Protein AF-A0A812LIB3-F1 (afdb_monomer_lite)

Foldseek 3Di:
DQVVVVHDDDDFDDDVCTPVHQVLQQVLQVLVVVVLVPDDQCRQFVVCVVVPDPTGSVLVQLVVWLVVVVVVVVVVPDDDPVVCSRNHPCVVSVVCVVVVQTHPVAADPVVVVVCVPPVPPDPSRGRGDPCPDDPPD

Secondary structure (DSSP, 8-state):
-GGGGT---------TTTTHHHHHHHHHHHHHHHHHTT--HHHHHHHHHHHT-SS-HHHHHHHH-HHHHHHHHHHH-S--HHHHHHT---HHHHHHHHTT--BTTB--HHHHHHHHHS-----SS-SS---------

Structure (mmCIF, N/CA/C/O backbone):
data_AF-A0A812LIB3-F1
#
_entry.id   AF-A0A812LIB3-F1
#
loop_
_atom_site.group_PDB
_atom_site.id
_atom_site.type_symbol
_atom_site.label_atom_id
_atom_site.label_alt_id
_atom_site.label_comp_id
_atom_site.label_asym_id
_atom_site.label_entity_id
_atom_site.label_seq_id
_atom_site.pdbx_PDB_ins_code
_atom_site.Cartn_x
_atom_site.Cartn_y
_atom_site.Cartn_z
_atom_site.occupancy
_atom_site.B_iso_or_equiv
_atom_site.auth_seq_id
_atom_site.auth_comp_id
_atom_site.auth_asym_id
_atom_site.auth_atom_id
_atom_site.pdbx_PDB_model_num
ATOM 1 N N . MET A 1 1 ? 15.287 -0.131 25.235 1.00 79.25 1 MET A N 1
ATOM 2 C CA . MET A 1 1 ? 15.013 1.088 24.440 1.00 79.25 1 MET A CA 1
ATOM 3 C C . MET A 1 1 ? 13.558 1.223 23.996 1.00 79.25 1 MET A C 1
ATOM 5 O O . MET A 1 1 ? 12.914 2.126 24.495 1.00 79.25 1 MET A O 1
ATOM 9 N N . GLY A 1 2 ? 12.984 0.345 23.157 1.00 86.50 2 GLY A N 1
ATOM 10 C CA . GLY A 1 2 ? 11.602 0.531 22.653 1.00 86.50 2 GLY A CA 1
ATOM 11 C C . GLY A 1 2 ? 10.520 0.740 23.730 1.00 86.50 2 GLY A C 1
ATOM 12 O O . GLY A 1 2 ? 9.717 1.662 23.622 1.00 86.50 2 GLY A O 1
ATOM 13 N N . LYS A 1 3 ? 10.570 -0.032 24.826 1.00 89.62 3 LYS A N 1
ATOM 14 C CA . LYS A 1 3 ? 9.666 0.144 25.980 1.00 89.62 3 LYS A CA 1
ATOM 15 C C . LYS A 1 3 ? 9.811 1.510 26.670 1.00 89.62 3 LYS A C 1
ATOM 17 O O . LYS A 1 3 ? 8.822 2.027 27.162 1.00 89.62 3 LYS A O 1
ATOM 22 N N . LEU A 1 4 ? 11.011 2.101 26.671 1.00 95.31 4 LEU A N 1
ATOM 23 C CA . LEU A 1 4 ? 11.281 3.399 27.311 1.00 95.31 4 LEU A CA 1
ATOM 24 C C . LEU A 1 4 ? 10.653 4.567 26.540 1.00 95.31 4 LEU A C 1
ATOM 26 O O . LEU A 1 4 ? 10.317 5.580 27.135 1.00 95.31 4 LEU A O 1
ATOM 30 N N . ILE A 1 5 ? 10.468 4.414 25.225 1.00 95.88 5 ILE A N 1
ATOM 31 C CA . ILE A 1 5 ? 9.816 5.407 24.357 1.00 95.88 5 ILE A CA 1
ATOM 32 C C . ILE A 1 5 ? 8.349 5.053 24.058 1.00 95.88 5 ILE A C 1
ATOM 34 O O . ILE A 1 5 ? 7.791 5.511 23.061 1.00 95.88 5 ILE A O 1
ATOM 38 N N . ASN A 1 6 ? 7.726 4.195 24.876 1.00 94.81 6 ASN A N 1
ATOM 39 C CA . ASN A 1 6 ? 6.341 3.738 24.707 1.00 94.81 6 ASN A CA 1
ATOM 40 C C . ASN A 1 6 ? 6.042 3.118 23.325 1.00 94.81 6 ASN A C 1
ATOM 42 O O . ASN A 1 6 ? 4.956 3.284 22.766 1.00 94.81 6 ASN A O 1
ATOM 46 N N . LYS A 1 7 ? 6.998 2.368 22.757 1.00 95.19 7 LYS A N 1
ATOM 47 C CA . LYS A 1 7 ? 6.809 1.580 21.529 1.00 95.19 7 LYS A CA 1
ATOM 48 C C . LYS A 1 7 ? 6.860 0.081 21.831 1.00 95.19 7 LYS A C 1
ATOM 50 O O . LYS A 1 7 ? 7.719 -0.398 22.573 1.00 95.19 7 LYS A O 1
ATOM 55 N N . LYS A 1 8 ? 5.966 -0.686 21.201 1.00 93.19 8 LYS A N 1
ATOM 56 C CA . LYS A 1 8 ? 6.028 -2.155 21.201 1.00 93.19 8 LYS A CA 1
ATOM 57 C C . LYS A 1 8 ? 7.144 -2.598 20.249 1.00 93.19 8 LYS A C 1
ATOM 59 O O . LYS A 1 8 ? 6.971 -2.554 19.038 1.00 93.19 8 LYS A O 1
ATOM 64 N N . ALA A 1 9 ? 8.299 -2.969 20.798 1.00 93.06 9 ALA A N 1
ATOM 65 C CA . ALA A 1 9 ? 9.419 -3.485 20.014 1.00 93.06 9 ALA A CA 1
ATOM 66 C C . ALA A 1 9 ? 9.238 -4.984 19.739 1.00 93.06 9 ALA A C 1
ATOM 68 O O . ALA A 1 9 ? 8.977 -5.746 20.669 1.00 93.06 9 ALA A O 1
ATOM 69 N N . ILE A 1 10 ? 9.402 -5.391 18.480 1.00 92.69 10 ILE A N 1
ATOM 70 C CA . ILE A 1 10 ? 9.306 -6.783 18.027 1.00 92.69 10 ILE A CA 1
ATOM 71 C C . ILE A 1 10 ? 10.658 -7.168 17.424 1.00 92.69 10 ILE A C 1
ATOM 73 O O . ILE A 1 10 ? 11.185 -6.436 16.587 1.00 92.69 10 ILE A O 1
ATOM 77 N N . MET A 1 11 ? 11.229 -8.291 17.863 1.00 93.75 11 MET A N 1
ATOM 78 C CA . MET A 1 11 ? 12.444 -8.835 17.256 1.00 93.75 11 MET A CA 1
ATOM 79 C C . MET A 1 11 ? 12.109 -9.488 15.918 1.00 93.75 11 MET A C 1
ATOM 81 O O . MET A 1 11 ? 11.197 -10.307 15.837 1.00 93.75 11 MET A O 1
ATOM 85 N N . VAL A 1 12 ? 12.860 -9.132 14.881 1.00 95.00 12 VAL A N 1
ATOM 86 C CA . VAL A 1 12 ? 12.669 -9.633 13.518 1.00 95.00 12 VAL A CA 1
ATOM 87 C C . VAL A 1 12 ? 14.008 -10.062 12.931 1.00 95.00 12 VAL A C 1
ATOM 89 O O . VAL A 1 12 ? 15.047 -9.494 13.266 1.00 95.00 12 VAL A O 1
ATOM 92 N N . GLY A 1 13 ? 13.984 -11.073 12.063 1.00 93.75 13 GLY A N 1
ATOM 93 C CA . GLY A 1 13 ? 15.165 -11.480 11.305 1.00 93.75 13 GLY A CA 1
ATOM 94 C C . GLY A 1 13 ? 15.585 -10.412 10.291 1.00 93.75 13 GLY A C 1
ATOM 95 O O . GLY A 1 13 ? 14.758 -9.631 9.814 1.00 93.75 13 GLY A O 1
ATOM 96 N N . ASN A 1 14 ? 16.871 -10.394 9.944 1.00 94.31 14 ASN A N 1
ATOM 97 C CA . ASN A 1 14 ? 17.389 -9.488 8.925 1.00 94.31 14 ASN A CA 1
ATOM 98 C C . ASN A 1 14 ? 17.032 -10.003 7.525 1.00 94.31 14 ASN A C 1
ATOM 100 O O . ASN A 1 14 ? 17.515 -11.053 7.102 1.00 94.31 14 ASN A O 1
ATOM 104 N N . CYS A 1 15 ? 16.177 -9.276 6.815 1.00 88.88 15 CYS A N 1
ATOM 105 C CA . CYS A 1 15 ? 15.819 -9.558 5.431 1.00 88.88 15 CYS A CA 1
ATOM 106 C C . CYS A 1 15 ? 15.313 -8.286 4.744 1.00 88.88 15 CYS A C 1
ATOM 108 O O . CYS A 1 15 ? 14.966 -7.311 5.416 1.00 88.88 15 CYS A O 1
ATOM 110 N N . ASP A 1 16 ? 15.255 -8.305 3.412 1.00 83.06 16 ASP A N 1
ATOM 111 C CA . ASP A 1 16 ? 14.737 -7.171 2.649 1.00 83.06 16 ASP A CA 1
ATOM 112 C C . ASP A 1 16 ? 13.283 -6.857 3.039 1.00 83.06 16 ASP A C 1
ATOM 114 O O . ASP A 1 16 ? 12.421 -7.740 3.082 1.00 83.06 16 ASP A O 1
ATOM 118 N N . GLY A 1 17 ? 13.037 -5.595 3.392 1.00 83.50 17 GLY A N 1
ATOM 119 C CA . GLY A 1 17 ? 11.748 -5.117 3.892 1.00 83.50 17 GLY A CA 1
ATOM 120 C C . GLY A 1 17 ? 11.352 -5.578 5.306 1.00 83.50 17 GLY A C 1
ATOM 121 O O . GLY A 1 17 ? 10.227 -5.292 5.729 1.00 83.50 17 GLY A O 1
ATOM 122 N N . PHE A 1 18 ? 12.235 -6.257 6.050 1.00 93.00 18 PHE A N 1
ATOM 123 C CA . PHE A 1 18 ? 11.940 -6.847 7.363 1.00 93.00 18 PHE A CA 1
ATOM 124 C C . PHE A 1 18 ? 10.608 -7.627 7.349 1.00 93.00 18 PHE A C 1
ATOM 126 O O . PHE A 1 18 ? 10.401 -8.491 6.503 1.00 93.00 18 PHE A O 1
ATOM 133 N N . VAL A 1 19 ? 9.689 -7.334 8.276 1.00 91.50 19 VAL A N 1
ATOM 134 C CA . VAL A 1 19 ? 8.359 -7.966 8.320 1.00 91.50 19 VAL A CA 1
ATOM 135 C C . VAL A 1 19 ? 7.308 -7.082 7.648 1.00 91.50 19 VAL A C 1
ATOM 137 O O . VAL A 1 19 ? 6.658 -7.517 6.706 1.00 91.50 19 VAL A O 1
ATOM 140 N N . GLY A 1 20 ? 7.156 -5.827 8.084 1.00 90.12 20 GLY A N 1
ATOM 141 C CA . GLY A 1 20 ? 6.062 -4.958 7.630 1.00 90.12 20 GLY A CA 1
ATOM 142 C C . GLY A 1 20 ? 6.121 -4.611 6.140 1.00 90.12 20 GLY A C 1
ATOM 143 O O . GLY A 1 20 ? 5.175 -4.890 5.407 1.00 90.12 20 GLY A O 1
ATOM 144 N N . ASN A 1 21 ? 7.242 -4.057 5.668 1.00 89.12 21 ASN A N 1
ATOM 145 C CA . ASN A 1 21 ? 7.368 -3.661 4.259 1.00 89.12 21 ASN A CA 1
ATOM 146 C C . ASN A 1 21 ? 7.357 -4.886 3.342 1.00 89.12 21 ASN A C 1
ATOM 148 O O . ASN A 1 21 ? 6.785 -4.840 2.253 1.00 89.12 21 ASN A O 1
ATOM 152 N N . ARG A 1 22 ? 7.925 -6.000 3.817 1.00 88.00 22 ARG A N 1
ATOM 153 C CA . ARG A 1 22 ? 7.854 -7.282 3.124 1.00 88.00 22 ARG A CA 1
ATOM 154 C C . ARG A 1 22 ? 6.409 -7.744 2.946 1.00 88.00 22 ARG A C 1
ATOM 156 O O . ARG A 1 22 ? 6.062 -8.133 1.841 1.00 88.00 22 ARG A O 1
ATOM 163 N N . MET A 1 23 ? 5.563 -7.664 3.974 1.00 89.12 23 MET A N 1
ATOM 164 C CA . MET A 1 23 ? 4.146 -8.053 3.889 1.00 89.12 23 MET A CA 1
ATOM 165 C C . MET A 1 23 ? 3.293 -7.096 3.043 1.00 89.12 23 MET A C 1
ATOM 167 O O . MET A 1 23 ? 2.346 -7.535 2.397 1.00 89.12 23 MET A O 1
ATOM 171 N N . ILE A 1 24 ? 3.618 -5.800 3.026 1.00 89.00 24 ILE A N 1
ATOM 172 C CA . ILE A 1 24 ? 2.863 -4.795 2.258 1.00 89.00 24 ILE A CA 1
ATOM 173 C C . ILE A 1 24 ? 3.082 -4.941 0.748 1.00 89.00 24 ILE A C 1
ATOM 175 O O . ILE A 1 24 ? 2.155 -4.700 -0.020 1.00 89.00 24 ILE A O 1
ATOM 179 N N . ALA A 1 25 ? 4.277 -5.345 0.314 1.00 84.88 25 ALA A N 1
ATOM 180 C CA . ALA A 1 25 ? 4.604 -5.512 -1.101 1.00 84.88 25 ALA A CA 1
ATOM 181 C C . ALA A 1 25 ? 3.608 -6.403 -1.886 1.00 84.88 25 ALA A C 1
ATOM 183 O O . ALA A 1 25 ? 3.030 -5.893 -2.847 1.00 84.88 25 ALA A O 1
ATOM 184 N N . PRO A 1 26 ? 3.332 -7.661 -1.480 1.00 87.44 26 PRO A N 1
ATOM 185 C CA . PRO A 1 26 ? 2.366 -8.515 -2.168 1.00 87.44 26 PRO A CA 1
ATOM 186 C C . PRO A 1 26 ? 0.934 -8.018 -2.003 1.00 87.44 26 PRO A C 1
ATOM 188 O O . PRO A 1 26 ? 0.173 -8.052 -2.958 1.00 87.44 26 PRO A O 1
ATOM 191 N N . TYR A 1 27 ? 0.575 -7.456 -0.847 1.00 89.00 27 TYR A N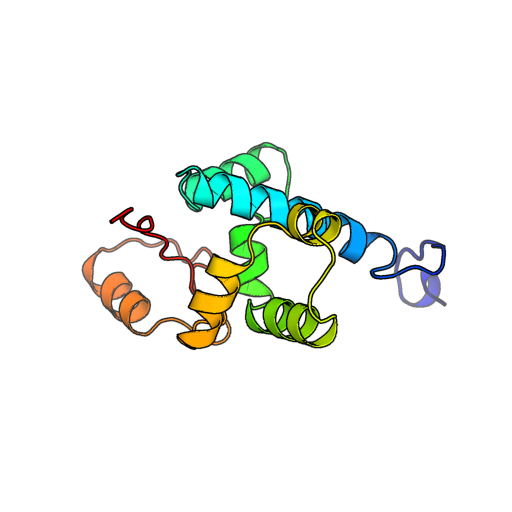 1
ATOM 192 C CA . TYR A 1 27 ? -0.745 -6.854 -0.654 1.00 89.00 27 TYR A CA 1
ATOM 193 C C . TYR A 1 27 ? -1.029 -5.726 -1.662 1.00 89.00 27 TYR A C 1
ATOM 195 O O . TYR A 1 27 ? -2.095 -5.678 -2.273 1.00 89.00 27 TYR A O 1
ATOM 203 N N . ALA A 1 28 ? -0.056 -4.838 -1.880 1.00 85.88 28 ALA A N 1
ATOM 204 C CA . ALA A 1 28 ? -0.156 -3.789 -2.887 1.00 85.88 28 ALA A CA 1
ATOM 205 C C . ALA A 1 28 ? -0.069 -4.343 -4.319 1.00 85.88 28 ALA A C 1
ATOM 207 O O . ALA A 1 28 ? -0.680 -3.779 -5.224 1.00 85.88 28 ALA A O 1
ATOM 208 N N . GLY A 1 29 ? 0.682 -5.426 -4.533 1.00 85.94 29 GLY A N 1
ATOM 209 C CA . GLY A 1 29 ? 0.793 -6.091 -5.828 1.00 85.94 29 GLY A CA 1
ATOM 210 C C . GLY A 1 29 ? -0.524 -6.704 -6.298 1.00 85.94 29 GLY A C 1
ATOM 211 O O . GLY A 1 29 ? -0.968 -6.413 -7.406 1.00 85.94 29 GLY A O 1
ATOM 212 N N . GLU A 1 30 ? -1.187 -7.467 -5.429 1.00 88.06 30 GLU A N 1
ATOM 213 C CA . GLU A 1 30 ? -2.511 -8.051 -5.683 1.00 88.06 30 GLU A CA 1
ATOM 214 C C . GLU A 1 30 ? -3.555 -6.968 -5.966 1.00 88.06 30 GLU A C 1
ATOM 216 O O . GLU A 1 30 ? -4.294 -7.054 -6.944 1.00 88.06 30 GLU A O 1
ATOM 221 N N . ALA A 1 31 ? -3.563 -5.888 -5.176 1.00 86.94 31 ALA A N 1
ATOM 222 C CA . ALA A 1 31 ? -4.469 -4.765 -5.407 1.00 86.94 31 ALA A CA 1
ATOM 223 C C . ALA A 1 31 ? -4.323 -4.181 -6.823 1.00 86.94 31 ALA A C 1
ATOM 225 O O . ALA A 1 31 ? -5.321 -3.858 -7.458 1.00 86.94 31 ALA A O 1
ATOM 226 N N . LYS A 1 32 ? -3.093 -4.086 -7.346 1.00 83.50 32 LYS A N 1
ATOM 227 C CA . LYS A 1 32 ? -2.846 -3.613 -8.716 1.00 83.50 32 LYS A CA 1
ATOM 228 C C . LYS A 1 32 ? -3.272 -4.626 -9.777 1.00 83.50 32 LYS A C 1
ATOM 230 O O . LYS A 1 32 ? -3.780 -4.204 -10.807 1.00 83.50 32 LYS A O 1
ATOM 235 N N . MET A 1 33 ? -3.096 -5.927 -9.540 1.00 84.50 33 MET A N 1
ATOM 236 C CA . MET A 1 33 ? -3.566 -6.961 -10.474 1.00 84.50 33 MET A CA 1
ATOM 237 C C . MET A 1 33 ? -5.086 -6.917 -10.626 1.00 84.50 33 MET A C 1
ATOM 239 O O . MET A 1 33 ? -5.586 -6.852 -11.743 1.00 84.50 33 MET A O 1
ATOM 243 N N . VAL A 1 34 ? -5.810 -6.811 -9.511 1.00 85.75 34 VAL A N 1
ATOM 244 C CA . VAL A 1 34 ? -7.276 -6.684 -9.512 1.00 85.75 34 VAL A CA 1
ATOM 245 C C . VAL A 1 34 ? -7.741 -5.422 -10.259 1.00 85.75 34 VAL A C 1
ATOM 247 O O . VAL A 1 34 ? -8.773 -5.435 -10.932 1.00 85.75 34 VAL A O 1
ATOM 250 N N . LEU A 1 35 ? -6.966 -4.333 -10.206 1.00 81.75 35 LEU A N 1
ATOM 251 C CA . LEU A 1 35 ? -7.236 -3.140 -11.016 1.00 81.75 35 LEU A CA 1
ATOM 252 C C . LEU A 1 35 ? -7.010 -3.368 -12.513 1.00 81.75 35 LEU A C 1
ATOM 254 O O . LEU A 1 35 ? -7.810 -2.898 -13.319 1.00 81.75 35 LEU A O 1
ATOM 258 N N . GLU A 1 36 ? -5.947 -4.077 -12.900 1.00 80.50 36 GLU A N 1
ATOM 259 C CA . GLU A 1 36 ? -5.692 -4.405 -14.310 1.00 80.50 36 GLU A CA 1
ATOM 260 C C . GLU A 1 36 ? -6.733 -5.370 -14.893 1.00 80.50 36 GLU A C 1
ATOM 262 O O . GLU A 1 36 ? -7.029 -5.309 -16.087 1.00 80.50 36 GLU A O 1
ATOM 267 N N . GLU A 1 37 ? -7.332 -6.215 -14.054 1.00 83.81 37 GLU A N 1
ATOM 268 C CA . GLU A 1 37 ? -8.457 -7.082 -14.419 1.00 83.81 37 GLU A CA 1
ATOM 269 C C . GLU A 1 37 ? -9.775 -6.311 -14.620 1.00 83.81 37 GLU A C 1
ATOM 271 O O . GLU A 1 37 ? -10.709 -6.839 -15.225 1.00 83.81 37 GLU A O 1
ATOM 276 N N . GLY A 1 38 ? -9.842 -5.048 -14.185 1.00 79.62 38 GLY A N 1
ATOM 277 C CA . GLY A 1 38 ? -10.957 -4.139 -14.458 1.00 79.62 38 GLY A CA 1
ATOM 278 C C . GLY A 1 38 ? -11.785 -3.729 -13.241 1.00 79.62 38 GLY A C 1
ATOM 279 O O . GLY A 1 38 ? -12.823 -3.086 -13.413 1.00 79.62 38 GLY A O 1
ATOM 280 N N . ALA A 1 39 ? -11.361 -4.061 -12.018 1.00 83.06 39 ALA A N 1
ATOM 281 C CA . ALA A 1 39 ? -12.008 -3.530 -10.822 1.00 83.06 39 ALA A CA 1
ATOM 282 C C . ALA A 1 39 ? -11.780 -2.016 -10.688 1.00 83.06 39 ALA A C 1
ATOM 284 O O . ALA A 1 39 ? -10.738 -1.483 -11.076 1.00 83.06 39 ALA A O 1
ATOM 285 N N . SER A 1 40 ? -12.737 -1.311 -10.083 1.00 80.69 40 SER A N 1
ATOM 286 C CA . SER A 1 40 ? -12.551 0.099 -9.742 1.00 80.69 40 SER A CA 1
ATOM 287 C C . SER A 1 40 ? -11.703 0.253 -8.474 1.00 80.69 40 SER A C 1
ATOM 289 O O . SER A 1 40 ? -11.716 -0.592 -7.577 1.00 80.69 40 SER A O 1
ATOM 291 N N . ILE A 1 41 ? -10.994 1.377 -8.361 1.00 83.00 41 ILE A N 1
ATOM 292 C CA . ILE A 1 41 ? -10.197 1.718 -7.171 1.00 83.00 41 ILE A CA 1
ATOM 293 C C . ILE A 1 41 ? -11.065 1.745 -5.912 1.00 83.00 41 ILE A C 1
ATOM 295 O O . ILE A 1 41 ? -10.663 1.237 -4.867 1.00 83.00 41 ILE A O 1
ATOM 299 N N . GLU A 1 42 ? -12.279 2.289 -6.013 1.00 82.00 42 GLU A N 1
ATOM 300 C CA . GLU A 1 42 ? -13.220 2.343 -4.898 1.00 82.00 42 GLU A CA 1
ATOM 301 C C . GLU A 1 42 ? -13.667 0.951 -4.458 1.00 82.00 42 GLU A C 1
ATOM 303 O O . GLU A 1 42 ? -13.828 0.726 -3.262 1.00 82.00 42 GLU A O 1
ATOM 308 N N . GLN A 1 43 ? -13.847 0.019 -5.398 1.00 85.50 43 GLN A N 1
ATOM 309 C CA . GLN A 1 43 ? -14.216 -1.359 -5.082 1.00 85.50 43 GLN A CA 1
ATOM 310 C C . GLN A 1 43 ? -13.095 -2.074 -4.327 1.00 85.50 43 GLN A C 1
ATOM 312 O O . GLN A 1 43 ? -13.366 -2.723 -3.316 1.00 85.50 43 GLN A O 1
ATOM 317 N N . VAL A 1 44 ? -11.846 -1.916 -4.773 1.00 87.06 44 VAL A N 1
ATOM 318 C CA . VAL A 1 44 ? -10.676 -2.523 -4.121 1.00 87.06 44 VAL A CA 1
ATOM 319 C C . VAL A 1 44 ? -10.483 -1.963 -2.709 1.00 87.06 44 VAL A C 1
ATOM 321 O O . VAL A 1 44 ? -10.355 -2.725 -1.748 1.00 87.06 44 VAL A O 1
ATOM 324 N N . ASP A 1 45 ? -10.528 -0.638 -2.552 1.00 87.56 45 ASP A N 1
ATOM 325 C CA . ASP A 1 45 ? -10.357 0.003 -1.246 1.00 87.56 45 ASP A CA 1
ATOM 326 C C . ASP A 1 45 ? -11.511 -0.322 -0.286 1.00 87.56 45 ASP A C 1
ATOM 328 O O . ASP A 1 45 ? -11.270 -0.618 0.887 1.00 87.56 45 ASP A O 1
ATOM 332 N N . ALA A 1 46 ? -12.757 -0.330 -0.772 1.00 88.06 46 ALA A N 1
ATOM 333 C CA . ALA A 1 46 ? -13.916 -0.693 0.038 1.00 88.06 46 ALA A CA 1
ATOM 334 C C . ALA A 1 46 ? -13.880 -2.167 0.465 1.00 88.06 46 ALA A C 1
ATOM 336 O O . ALA A 1 46 ? -14.235 -2.480 1.601 1.00 88.06 46 ALA A O 1
ATOM 337 N N . ALA A 1 47 ? -13.425 -3.074 -0.406 1.00 91.94 47 ALA A N 1
ATOM 338 C CA . ALA A 1 47 ? -13.261 -4.483 -0.062 1.00 91.94 47 ALA A CA 1
ATOM 339 C C . ALA A 1 47 ? -12.213 -4.672 1.047 1.00 91.94 47 ALA A C 1
ATOM 341 O O . ALA A 1 47 ? -12.479 -5.366 2.030 1.00 91.94 47 ALA A O 1
ATOM 342 N N . ALA A 1 48 ? -11.066 -3.996 0.943 1.00 90.38 48 ALA A N 1
ATOM 343 C CA . ALA A 1 48 ? -10.026 -4.027 1.969 1.00 90.38 48 ALA A CA 1
ATOM 344 C C . ALA A 1 48 ? -10.503 -3.445 3.312 1.00 90.38 48 ALA A C 1
ATOM 346 O O . ALA A 1 48 ? -10.238 -4.013 4.373 1.00 90.38 48 ALA A O 1
ATOM 347 N N . GLN A 1 49 ? -11.252 -2.341 3.285 1.00 91.31 49 GLN A N 1
ATOM 348 C CA . GLN A 1 49 ? -11.829 -1.752 4.496 1.00 91.31 49 GLN A CA 1
ATOM 349 C C . GLN A 1 49 ? -12.892 -2.652 5.126 1.00 91.31 49 GLN A C 1
ATOM 351 O O . GLN A 1 49 ? -12.890 -2.848 6.339 1.00 91.31 49 GLN A O 1
ATOM 356 N N . LYS A 1 50 ? -13.759 -3.266 4.311 1.00 94.69 50 LYS A N 1
ATOM 357 C CA . LYS A 1 50 ? -14.758 -4.236 4.778 1.00 94.69 50 LYS A CA 1
ATOM 358 C C . LYS A 1 50 ? -14.111 -5.468 5.414 1.00 94.69 50 LYS A C 1
ATOM 360 O O . LYS A 1 50 ? -14.672 -6.029 6.349 1.00 94.69 50 LYS A O 1
ATOM 365 N N . PHE A 1 51 ? -12.935 -5.869 4.934 1.00 92.81 51 PHE A N 1
ATOM 366 C CA . PHE A 1 51 ? -12.136 -6.933 5.543 1.00 92.81 51 PHE A CA 1
ATOM 367 C C . PHE A 1 51 ? -11.564 -6.545 6.922 1.00 92.81 51 PHE A C 1
ATOM 369 O O . PHE A 1 51 ? -11.249 -7.420 7.722 1.00 92.81 51 PHE A O 1
ATOM 376 N N . GLY A 1 52 ? -11.472 -5.247 7.231 1.00 92.69 52 GLY A N 1
ATOM 377 C CA . GLY A 1 52 ? -10.996 -4.731 8.518 1.00 92.69 52 GLY A CA 1
ATOM 378 C C . GLY A 1 52 ? -9.707 -3.912 8.432 1.00 92.69 52 GLY A C 1
ATOM 379 O O . GLY A 1 52 ? -9.148 -3.544 9.466 1.00 92.69 52 GLY A O 1
ATOM 380 N N . MET A 1 53 ? -9.218 -3.606 7.227 1.00 90.56 53 MET A N 1
ATOM 381 C CA . MET A 1 53 ? -8.069 -2.715 7.059 1.00 90.56 53 MET A CA 1
ATOM 382 C C . MET A 1 53 ? -8.479 -1.265 7.341 1.00 90.56 53 MET A C 1
ATOM 384 O O . MET A 1 53 ? -9.517 -0.799 6.879 1.00 90.56 53 MET A O 1
ATOM 388 N N . ALA A 1 54 ? -7.639 -0.513 8.055 1.00 86.75 54 ALA A N 1
ATOM 389 C CA . ALA A 1 54 ? -7.919 0.894 8.366 1.00 86.75 54 ALA A CA 1
ATOM 390 C C . ALA A 1 54 ? -7.979 1.790 7.112 1.00 86.75 54 ALA A C 1
ATOM 392 O O . ALA A 1 54 ? -8.654 2.817 7.099 1.00 86.75 54 ALA A O 1
ATOM 393 N N . MET A 1 55 ? -7.258 1.409 6.056 1.00 84.38 55 MET A N 1
ATOM 394 C CA . MET A 1 55 ? -7.187 2.130 4.791 1.00 84.38 55 MET A CA 1
ATOM 395 C C . MET A 1 55 ? -7.016 1.131 3.647 1.00 84.38 55 MET A C 1
ATOM 397 O O . MET A 1 55 ? -6.324 0.121 3.799 1.00 84.38 55 MET A O 1
ATOM 401 N N . GLY A 1 56 ? -7.652 1.417 2.512 1.00 86.50 56 GLY A N 1
ATOM 402 C CA . GLY A 1 56 ? -7.491 0.615 1.308 1.00 86.50 56 GLY A CA 1
ATOM 403 C C . G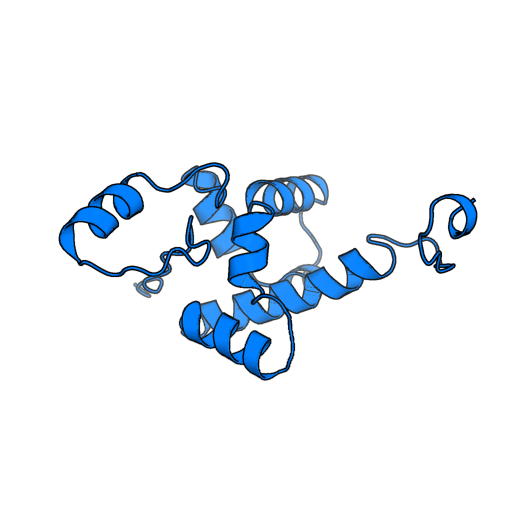LY A 1 56 ? -6.076 0.725 0.720 1.00 86.50 56 GLY A C 1
ATOM 404 O O . GLY A 1 56 ? -5.369 1.705 0.984 1.00 86.50 56 GLY A O 1
ATOM 405 N N . PRO A 1 57 ? -5.624 -0.286 -0.039 1.00 86.75 57 PRO A N 1
ATOM 406 C CA . PRO A 1 57 ? -4.272 -0.322 -0.594 1.00 86.75 57 PRO A CA 1
ATOM 407 C C . PRO A 1 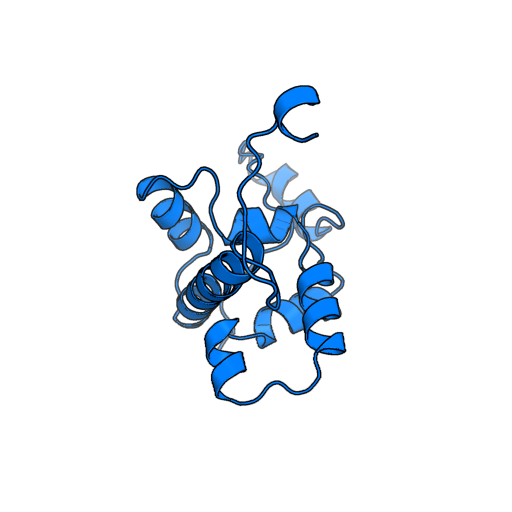57 ? -3.991 0.846 -1.548 1.00 86.75 57 PRO A C 1
ATOM 409 O O . PRO A 1 57 ? -2.861 1.338 -1.592 1.00 86.75 57 PRO A O 1
ATOM 412 N N . MET A 1 58 ? -5.000 1.321 -2.281 1.00 85.12 58 MET A N 1
ATOM 413 C CA . MET A 1 58 ? -4.828 2.385 -3.266 1.00 85.12 58 MET A CA 1
ATOM 414 C C . MET A 1 58 ? -4.741 3.747 -2.590 1.00 85.12 58 MET A C 1
ATOM 416 O O . MET A 1 58 ? -3.803 4.499 -2.859 1.00 85.12 58 MET A O 1
ATOM 420 N N . ALA A 1 59 ? -5.642 4.022 -1.645 1.00 83.00 59 ALA A N 1
ATOM 421 C CA . ALA A 1 59 ? -5.555 5.195 -0.778 1.00 83.00 59 ALA A CA 1
ATOM 422 C C . ALA A 1 59 ? -4.227 5.251 0.001 1.00 83.00 59 ALA A C 1
ATOM 424 O O . ALA A 1 59 ? -3.602 6.308 0.090 1.00 83.00 59 ALA A O 1
ATOM 425 N N . LEU A 1 60 ? -3.743 4.111 0.509 1.00 84.56 60 LEU A N 1
ATOM 426 C CA . LEU A 1 60 ? -2.445 4.036 1.184 1.00 84.56 60 LEU A CA 1
ATOM 427 C C . LEU A 1 60 ? -1.294 4.402 0.235 1.00 84.56 60 LEU A C 1
ATOM 429 O O . LEU A 1 60 ? -0.406 5.172 0.602 1.00 84.56 60 LEU A O 1
ATOM 433 N N . GLY A 1 61 ? -1.311 3.873 -0.989 1.00 81.94 61 GLY A N 1
ATOM 434 C CA . GLY A 1 61 ? -0.311 4.197 -2.002 1.00 81.94 61 GLY A CA 1
ATOM 435 C C . GLY A 1 61 ? -0.333 5.673 -2.418 1.00 81.94 61 GLY A C 1
ATOM 436 O O . GLY A 1 61 ? 0.724 6.250 -2.665 1.00 81.94 61 GLY A O 1
ATOM 437 N N . ASP A 1 62 ? -1.514 6.290 -2.487 1.00 81.25 62 ASP A N 1
ATOM 438 C CA . ASP A 1 62 ? -1.686 7.721 -2.773 1.00 81.25 62 ASP A CA 1
ATOM 439 C C . ASP A 1 62 ? -1.124 8.606 -1.649 1.00 81.25 62 ASP A C 1
ATOM 441 O O . ASP A 1 62 ? -0.492 9.630 -1.916 1.00 81.25 62 ASP A O 1
ATOM 445 N N . LEU A 1 63 ? -1.301 8.179 -0.395 1.00 82.31 63 LEU A N 1
ATOM 446 C CA . LEU A 1 63 ? -0.807 8.882 0.788 1.00 82.31 63 LEU A CA 1
ATOM 447 C C . LEU A 1 63 ? 0.721 8.811 0.922 1.00 82.31 63 LEU A C 1
ATOM 449 O O . LEU A 1 63 ? 1.361 9.822 1.202 1.00 82.31 63 LEU A O 1
ATOM 453 N N . VAL A 1 64 ? 1.304 7.620 0.747 1.00 83.62 64 VAL A N 1
ATOM 454 C CA . VAL A 1 64 ? 2.762 7.408 0.834 1.00 83.62 64 VAL A CA 1
ATOM 455 C C . VAL A 1 64 ? 3.481 8.067 -0.342 1.00 83.62 64 VAL A C 1
ATOM 457 O O . VAL A 1 64 ? 4.555 8.647 -0.183 1.00 83.62 64 VAL A O 1
ATOM 460 N N . GLY A 1 65 ? 2.864 7.985 -1.516 1.00 78.88 65 GLY A N 1
ATOM 461 C CA . GLY A 1 65 ? 3.356 8.538 -2.759 1.00 78.88 65 GLY A CA 1
ATOM 462 C C . GLY A 1 65 ? 3.970 7.480 -3.673 1.00 78.88 65 GLY A C 1
ATOM 463 O O . GLY A 1 65 ? 4.882 6.736 -3.302 1.00 78.88 65 GLY A O 1
ATOM 464 N N . GLN A 1 66 ? 3.485 7.439 -4.914 1.00 78.88 66 GLN A N 1
ATOM 465 C CA . GLN A 1 66 ? 3.878 6.431 -5.907 1.00 78.88 66 GLN A CA 1
ATOM 466 C C . GLN A 1 66 ? 5.346 6.558 -6.338 1.00 78.88 66 GLN A C 1
ATOM 468 O O . GLN A 1 66 ? 5.973 5.564 -6.709 1.00 78.88 66 GLN A O 1
ATOM 473 N N . GLU A 1 67 ? 5.932 7.753 -6.201 1.00 82.19 67 GLU A N 1
ATOM 474 C CA . GLU A 1 67 ? 7.339 7.999 -6.529 1.00 82.19 67 GLU A CA 1
ATOM 475 C C . GLU A 1 67 ? 8.311 7.149 -5.702 1.00 82.19 67 GLU A C 1
ATOM 477 O O . GLU A 1 67 ? 9.379 6.784 -6.195 1.00 82.19 67 GLU A O 1
ATOM 482 N N . LEU A 1 68 ? 7.957 6.826 -4.452 1.00 82.38 68 LEU A N 1
ATOM 483 C CA . LEU A 1 68 ? 8.827 6.069 -3.559 1.00 82.38 68 LEU A CA 1
ATOM 484 C C . LEU A 1 68 ? 8.950 4.628 -4.052 1.00 82.38 68 LEU A C 1
ATOM 486 O O . LEU A 1 68 ? 10.058 4.117 -4.208 1.00 82.38 68 LEU A O 1
ATOM 490 N N . PHE A 1 69 ? 7.812 4.014 -4.378 1.00 79.75 69 PHE A N 1
ATOM 491 C CA . PHE A 1 69 ? 7.755 2.669 -4.945 1.00 79.75 69 PHE A CA 1
ATOM 492 C C . PHE A 1 69 ? 8.431 2.611 -6.318 1.00 79.75 69 PHE A C 1
ATOM 494 O O . PHE A 1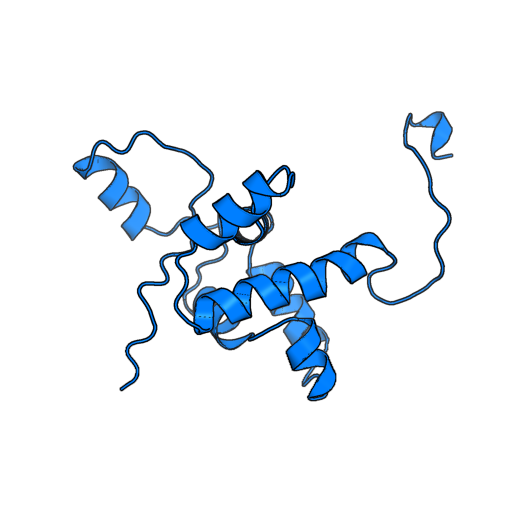 69 ? 9.163 1.665 -6.608 1.00 79.75 69 PHE A O 1
ATOM 501 N N . TRP A 1 70 ? 8.253 3.647 -7.143 1.00 80.88 70 TRP A N 1
ATOM 502 C CA . TRP A 1 70 ? 8.898 3.750 -8.450 1.00 80.88 70 TRP A CA 1
ATOM 503 C C . TRP A 1 70 ? 10.426 3.814 -8.353 1.00 80.88 70 TRP A C 1
ATOM 505 O O . TRP A 1 70 ? 11.118 3.064 -9.047 1.00 80.88 70 TRP A O 1
ATOM 515 N N . LYS A 1 71 ? 10.956 4.663 -7.461 1.00 84.50 71 LYS A N 1
ATOM 516 C CA . LYS A 1 71 ? 12.398 4.795 -7.197 1.00 84.50 71 LYS A CA 1
ATOM 517 C C . LYS A 1 71 ? 12.978 3.521 -6.596 1.00 84.50 71 LYS A C 1
ATOM 519 O O . LYS A 1 71 ? 14.012 3.064 -7.069 1.00 84.50 71 LYS A O 1
ATOM 524 N N . GLN A 1 72 ? 12.306 2.929 -5.605 1.00 80.50 72 GLN A N 1
ATOM 525 C CA . GLN A 1 72 ? 12.741 1.678 -4.980 1.00 80.50 72 GLN A CA 1
ATOM 526 C C . GLN A 1 72 ? 12.851 0.557 -6.015 1.00 80.50 72 GLN A C 1
ATOM 528 O O . GLN A 1 72 ? 13.858 -0.140 -6.068 1.00 80.50 72 GLN A O 1
ATOM 533 N N . ARG A 1 73 ? 11.848 0.427 -6.885 1.00 78.56 73 ARG A N 1
ATOM 534 C CA . ARG A 1 73 ? 11.870 -0.545 -7.977 1.00 78.56 73 ARG A CA 1
ATOM 535 C C . ARG A 1 73 ? 12.997 -0.259 -8.975 1.00 78.56 73 ARG A C 1
ATOM 537 O O . ARG A 1 73 ? 13.739 -1.172 -9.305 1.00 78.56 73 ARG A O 1
ATOM 544 N N . LYS A 1 74 ? 13.171 0.992 -9.424 1.00 80.06 74 LYS A N 1
ATOM 545 C CA . LYS A 1 74 ? 14.275 1.357 -10.335 1.00 80.06 74 LYS A CA 1
ATOM 546 C C . LYS A 1 74 ? 15.650 1.070 -9.724 1.00 80.06 74 LYS A C 1
ATOM 548 O O . LYS A 1 74 ? 16.545 0.633 -10.437 1.00 80.06 74 LYS A O 1
ATOM 553 N N . ALA A 1 75 ? 15.806 1.283 -8.418 1.00 79.44 75 ALA A N 1
ATOM 554 C CA . ALA A 1 75 ? 17.030 0.964 -7.690 1.00 79.44 75 ALA A CA 1
ATOM 555 C C . ALA A 1 75 ? 17.264 -0.549 -7.551 1.00 79.44 75 ALA A C 1
ATOM 557 O O . ALA A 1 75 ? 18.410 -0.985 -7.524 1.00 79.44 75 ALA A O 1
ATOM 558 N N . ALA A 1 76 ? 16.195 -1.347 -7.484 1.00 71.94 76 ALA A N 1
ATOM 559 C CA . ALA A 1 76 ? 16.281 -2.803 -7.418 1.00 71.94 76 ALA A CA 1
ATOM 560 C C . ALA A 1 76 ? 16.620 -3.461 -8.779 1.00 71.94 76 ALA A C 1
ATOM 562 O O . ALA A 1 76 ? 17.036 -4.619 -8.806 1.00 71.94 76 ALA A O 1
ATOM 563 N N . GLY A 1 77 ? 16.524 -2.717 -9.891 1.00 68.62 77 GLY A N 1
ATOM 564 C CA . GLY A 1 77 ? 16.849 -3.178 -11.247 1.00 68.62 77 GLY A CA 1
ATOM 565 C C . GLY A 1 77 ? 15.739 -4.009 -11.903 1.00 68.62 77 GLY A C 1
ATOM 566 O O . GLY A 1 77 ? 14.609 -4.055 -11.413 1.00 68.62 77 GL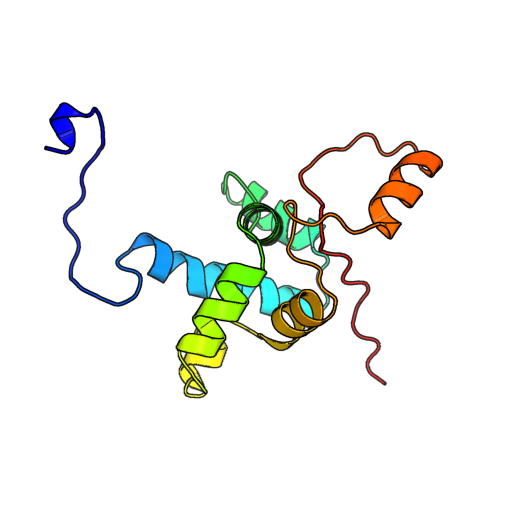Y A O 1
ATOM 567 N N . ASP A 1 78 ? 16.051 -4.664 -13.031 1.00 61.75 78 ASP A N 1
ATOM 568 C CA . ASP A 1 78 ? 15.133 -5.609 -13.682 1.00 61.75 78 ASP A CA 1
ATOM 569 C C . ASP A 1 78 ? 14.948 -6.841 -12.796 1.00 61.75 78 ASP A C 1
ATOM 571 O O . ASP A 1 78 ? 15.741 -7.789 -12.778 1.00 61.75 78 ASP A O 1
ATOM 575 N N . MET A 1 79 ? 13.882 -6.804 -12.007 1.00 58.47 79 MET A N 1
ATOM 576 C CA . MET A 1 79 ? 13.556 -7.878 -11.091 1.00 58.47 79 MET A CA 1
ATOM 577 C C . MET A 1 79 ? 13.194 -9.150 -11.871 1.00 58.47 79 MET A C 1
ATOM 579 O O . MET A 1 79 ? 12.477 -9.110 -12.873 1.00 58.47 79 MET A O 1
ATOM 583 N N . LYS A 1 80 ? 13.656 -10.313 -11.395 1.00 56.69 80 LYS A N 1
ATOM 584 C CA . LYS A 1 80 ? 13.308 -11.623 -11.978 1.00 56.69 80 LYS A CA 1
ATOM 585 C C . LYS A 1 80 ? 11.779 -11.771 -12.082 1.00 56.69 80 LYS A C 1
ATOM 587 O O . LYS A 1 80 ? 11.056 -11.259 -11.231 1.00 56.69 80 LYS A O 1
ATOM 592 N N . LYS A 1 81 ? 11.276 -12.544 -13.059 1.00 55.03 81 LYS A N 1
ATOM 593 C CA . LYS A 1 81 ? 9.826 -12.787 -13.288 1.00 55.03 81 LYS A CA 1
ATOM 594 C C . LYS A 1 81 ? 9.019 -13.053 -12.002 1.00 55.03 81 LYS A C 1
ATOM 596 O O . LYS A 1 81 ? 7.928 -12.522 -11.858 1.00 55.03 81 LYS A O 1
ATOM 601 N N . GLN A 1 82 ? 9.572 -13.822 -11.060 1.00 51.22 82 GLN A N 1
ATOM 602 C CA . GLN A 1 82 ? 8.935 -14.134 -9.770 1.00 51.22 82 GLN A CA 1
ATOM 603 C C . GLN A 1 82 ? 8.685 -12.896 -8.896 1.00 51.22 82 GLN A C 1
ATOM 605 O O . GLN A 1 82 ? 7.692 -12.817 -8.180 1.00 51.22 82 GLN A O 1
ATOM 610 N N . THR A 1 83 ? 9.567 -11.906 -8.965 1.00 58.16 83 THR A N 1
ATOM 611 C CA . THR A 1 83 ? 9.440 -10.664 -8.209 1.00 58.16 83 THR A CA 1
ATOM 612 C C . THR A 1 83 ? 8.452 -9.694 -8.859 1.00 58.16 83 THR A C 1
ATOM 614 O O . THR A 1 83 ? 7.813 -8.921 -8.152 1.00 58.16 83 THR A O 1
ATOM 617 N N . LYS A 1 84 ? 8.253 -9.779 -10.183 1.00 57.22 84 LYS A N 1
ATOM 618 C CA . LYS A 1 84 ? 7.204 -9.022 -10.885 1.00 57.22 84 LYS A CA 1
ATOM 619 C C . LYS A 1 84 ? 5.803 -9.436 -10.417 1.00 57.22 84 LYS A C 1
ATOM 621 O O . LYS A 1 84 ? 4.958 -8.580 -10.213 1.00 57.22 84 LYS A O 1
ATOM 626 N N . THR A 1 85 ? 5.581 -10.725 -10.149 1.00 60.19 85 THR A N 1
ATOM 627 C CA . THR A 1 85 ? 4.341 -11.200 -9.508 1.00 60.19 85 THR A CA 1
ATOM 628 C C . THR A 1 85 ? 4.229 -10.704 -8.062 1.00 60.19 85 THR A C 1
ATOM 630 O O . THR A 1 85 ? 3.164 -10.278 -7.639 1.00 60.19 85 THR A O 1
ATOM 633 N N . TYR A 1 86 ? 5.339 -10.682 -7.316 1.00 68.56 86 TYR A N 1
ATOM 634 C CA . TYR A 1 86 ? 5.352 -10.300 -5.898 1.00 68.56 86 TYR A CA 1
ATOM 635 C C . TYR A 1 86 ? 5.005 -8.829 -5.617 1.00 68.56 86 TYR A C 1
ATOM 637 O O . TYR A 1 86 ? 4.427 -8.534 -4.581 1.00 68.56 86 TYR A O 1
ATOM 645 N N . TYR A 1 87 ? 5.361 -7.893 -6.495 1.00 69.50 87 TYR A N 1
ATOM 646 C CA . TYR A 1 87 ? 5.017 -6.469 -6.331 1.00 69.50 87 TYR A CA 1
ATOM 647 C C . TYR A 1 87 ? 3.868 -6.017 -7.249 1.00 69.50 87 TYR A C 1
ATOM 649 O O . TYR A 1 87 ? 3.517 -4.830 -7.259 1.00 69.50 87 TYR A O 1
ATOM 657 N N . GLY A 1 88 ? 3.290 -6.957 -8.002 1.00 71.00 88 GLY A N 1
ATOM 658 C CA . GLY A 1 88 ? 2.262 -6.715 -9.006 1.00 71.00 88 GLY A CA 1
ATOM 659 C C . GLY A 1 88 ? 2.761 -5.952 -10.239 1.00 71.00 88 GLY A C 1
ATOM 660 O O . GLY A 1 88 ? 3.949 -5.630 -10.360 1.00 71.00 88 GLY A O 1
ATOM 661 N N . PRO A 1 89 ? 1.848 -5.645 -11.172 1.00 68.88 89 PRO A N 1
ATOM 662 C CA . PRO A 1 89 ? 2.166 -4.901 -12.378 1.00 68.88 89 PRO A CA 1
ATOM 663 C C . PRO A 1 89 ? 2.700 -3.510 -12.028 1.00 68.88 89 PRO A C 1
ATOM 665 O O . PRO A 1 89 ? 2.162 -2.784 -11.183 1.00 68.88 89 PRO A O 1
ATOM 668 N N . TYR A 1 90 ? 3.803 -3.140 -12.673 1.00 71.88 90 TYR A N 1
ATOM 669 C CA . TYR A 1 90 ? 4.488 -1.864 -12.457 1.00 71.88 90 TYR A CA 1
ATOM 670 C C . TYR A 1 90 ? 4.096 -0.822 -13.494 1.00 71.88 90 TYR A C 1
ATOM 672 O O . TYR A 1 90 ? 4.308 0.364 -13.280 1.00 71.88 90 TYR A O 1
ATOM 680 N N . GLU A 1 91 ? 3.515 -1.261 -14.602 1.00 75.62 91 GLU A N 1
ATOM 681 C CA . GLU A 1 91 ? 3.168 -0.469 -15.768 1.00 75.62 91 GLU A CA 1
ATOM 682 C C . GLU A 1 91 ? 2.256 0.704 -15.385 1.00 75.62 91 GLU A C 1
ATOM 684 O O . GLU A 1 91 ? 2.451 1.822 -15.857 1.00 75.62 91 GLU A O 1
ATOM 689 N N . LEU A 1 92 ? 1.309 0.473 -14.470 1.00 73.56 92 LEU A N 1
ATOM 690 C CA . LEU A 1 92 ? 0.448 1.519 -13.925 1.00 73.56 92 LEU A CA 1
ATOM 691 C C . LEU A 1 92 ? 1.230 2.530 -13.074 1.00 73.56 92 LEU A C 1
ATOM 693 O O . LEU A 1 92 ? 1.072 3.736 -13.248 1.00 73.56 92 LEU A O 1
ATOM 697 N N . THR A 1 93 ? 2.063 2.057 -12.143 1.00 76.38 93 THR A N 1
ATOM 698 C CA . THR A 1 93 ? 2.844 2.926 -11.246 1.00 76.38 93 THR A CA 1
ATOM 699 C C . THR A 1 93 ? 3.861 3.762 -12.027 1.00 76.38 93 THR A C 1
ATOM 701 O O . THR A 1 93 ? 4.025 4.947 -11.741 1.00 76.38 93 THR A O 1
ATOM 704 N N . ASP A 1 94 ? 4.502 3.163 -13.026 1.00 81.50 94 ASP A N 1
ATOM 705 C CA . ASP A 1 94 ? 5.446 3.819 -13.925 1.00 81.50 94 ASP A CA 1
ATOM 706 C C . ASP A 1 94 ? 4.782 4.912 -14.727 1.00 81.50 94 ASP A C 1
ATOM 708 O O . ASP A 1 94 ? 5.221 6.055 -14.664 1.00 81.50 94 ASP A O 1
ATOM 712 N N . TRP A 1 95 ? 3.686 4.571 -15.402 1.00 79.38 95 TRP A N 1
ATOM 713 C CA . TRP A 1 95 ? 2.928 5.526 -16.187 1.00 79.38 95 TRP A CA 1
ATOM 714 C C . TRP A 1 95 ? 2.460 6.705 -15.326 1.00 79.38 95 TRP A C 1
ATOM 716 O O . TRP A 1 95 ? 2.625 7.857 -15.714 1.00 79.38 95 TRP A O 1
ATOM 726 N N . LEU A 1 96 ? 1.949 6.451 -14.114 1.00 76.75 96 LEU A N 1
ATOM 727 C CA . LEU A 1 96 ? 1.556 7.520 -13.189 1.00 76.75 96 LEU A CA 1
ATOM 728 C C . LEU A 1 96 ? 2.736 8.431 -12.827 1.00 76.75 96 LEU A C 1
ATOM 730 O O . LEU A 1 96 ? 2.603 9.655 -12.864 1.00 76.75 96 LEU A O 1
ATOM 734 N N . CYS A 1 97 ? 3.893 7.848 -12.513 1.00 81.00 97 CYS A N 1
ATOM 735 C CA . CYS A 1 97 ? 5.080 8.606 -12.126 1.00 81.00 97 CYS A CA 1
ATOM 736 C C . CYS A 1 97 ? 5.709 9.373 -13.300 1.00 81.00 97 CYS A C 1
ATOM 738 O O . CYS A 1 97 ? 6.182 10.490 -13.104 1.00 81.00 97 CYS A O 1
ATOM 740 N N . GLU A 1 98 ? 5.680 8.823 -14.514 1.00 82.44 98 GLU A N 1
ATOM 741 C CA . GLU A 1 98 ? 6.133 9.492 -15.742 1.00 82.44 98 GLU A CA 1
ATOM 742 C C . GLU A 1 98 ? 5.263 10.701 -16.094 1.00 82.44 98 GLU A C 1
ATOM 744 O O . GLU A 1 98 ? 5.770 11.707 -16.583 1.00 82.44 98 GLU A O 1
ATOM 749 N N . GLN A 1 99 ? 3.969 10.646 -15.771 1.00 76.81 99 GLN A N 1
ATOM 750 C CA . GLN A 1 99 ? 3.043 11.775 -15.895 1.00 76.81 99 GLN A CA 1
ATOM 751 C C . GLN A 1 99 ? 3.148 12.774 -14.722 1.00 76.81 99 GLN A C 1
ATOM 753 O O . GLN A 1 99 ? 2.328 13.684 -14.609 1.00 76.81 99 GLN A O 1
ATOM 758 N N . GLY A 1 100 ? 4.120 12.604 -13.815 1.00 76.81 100 GLY A N 1
ATOM 759 C CA . GLY A 1 100 ? 4.313 13.475 -12.650 1.00 76.81 100 GLY A CA 1
ATOM 760 C C . GLY A 1 100 ? 3.230 13.338 -11.574 1.00 76.81 100 GLY A C 1
ATOM 761 O O . GLY A 1 100 ? 3.082 14.222 -10.729 1.00 76.81 100 GLY A O 1
ATOM 762 N N . ARG A 1 101 ? 2.448 12.252 -11.595 1.00 77.00 101 ARG A N 1
ATOM 763 C CA . ARG A 1 101 ? 1.344 12.018 -10.660 1.00 77.00 101 ARG A CA 1
ATOM 764 C C . ARG A 1 101 ? 1.850 11.172 -9.493 1.00 77.00 101 ARG A C 1
ATOM 766 O O . ARG A 1 101 ? 1.937 9.949 -9.576 1.00 77.00 101 ARG A O 1
ATOM 773 N N . PHE A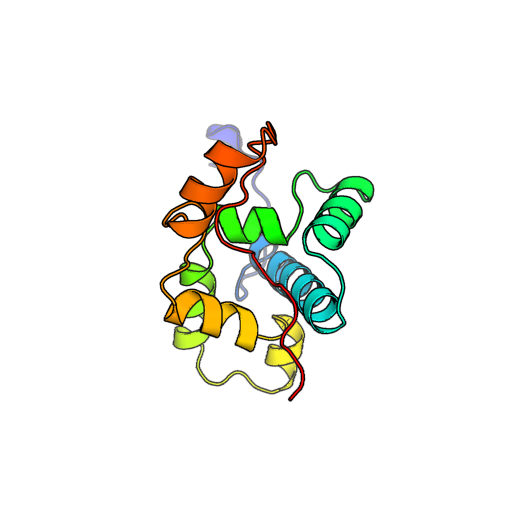 1 102 ? 2.197 11.832 -8.389 1.00 79.50 102 PHE A N 1
ATOM 774 C CA . PHE A 1 102 ? 2.884 11.185 -7.262 1.00 79.50 102 PHE A CA 1
ATOM 775 C C . PHE A 1 102 ? 2.007 10.854 -6.058 1.00 79.50 102 PHE A C 1
ATOM 777 O O . PHE A 1 102 ? 2.515 10.278 -5.105 1.00 79.50 102 PHE A O 1
ATOM 784 N N . GLY A 1 103 ? 0.719 11.174 -6.086 1.00 76.56 103 GLY A N 1
ATOM 785 C CA . GLY A 1 103 ? -0.210 10.979 -4.975 1.00 76.56 103 GLY A CA 1
ATOM 786 C C . GLY A 1 103 ? -0.603 12.303 -4.336 1.00 76.56 103 GLY A C 1
ATOM 787 O O . GLY A 1 103 ? -0.518 13.359 -4.966 1.00 76.56 103 GLY A O 1
ATOM 788 N N . LEU A 1 104 ? -0.962 12.274 -3.055 1.00 75.31 104 LEU A N 1
ATOM 789 C CA . LEU A 1 104 ? -1.397 13.459 -2.310 1.00 75.31 104 LEU A CA 1
ATOM 790 C C . LEU A 1 104 ? -0.343 14.581 -2.283 1.00 75.31 104 LEU A C 1
ATOM 792 O O . LEU A 1 104 ? -0.687 15.761 -2.218 1.00 75.31 104 LEU A O 1
ATOM 796 N N . LYS A 1 105 ? 0.944 14.224 -2.374 1.00 72.50 105 LYS A N 1
ATOM 797 C CA . LYS A 1 105 ? 2.062 15.176 -2.447 1.00 72.50 105 LYS A CA 1
ATOM 798 C C . LYS A 1 105 ? 2.029 16.043 -3.714 1.00 72.50 105 LYS A C 1
ATOM 800 O O . LYS A 1 105 ? 2.492 17.181 -3.688 1.00 72.50 105 LYS A O 1
ATOM 805 N N . THR A 1 106 ? 1.488 15.525 -4.814 1.00 70.19 106 THR A N 1
ATOM 806 C CA . THR A 1 106 ? 1.369 16.243 -6.089 1.00 70.19 106 THR A CA 1
ATOM 807 C C . THR A 1 106 ? -0.025 15.991 -6.659 1.00 70.19 106 THR A C 1
ATOM 809 O O . THR A 1 106 ? -0.194 15.106 -7.499 1.00 70.19 106 THR A O 1
ATOM 812 N N . PRO A 1 107 ? -1.038 16.731 -6.169 1.00 62.22 107 PRO A N 1
ATOM 813 C CA . PRO A 1 107 ? -2.417 16.527 -6.584 1.00 62.22 107 PRO A CA 1
ATOM 814 C C . PRO A 1 107 ? -2.596 16.909 -8.054 1.00 62.22 107 PRO A C 1
ATOM 816 O O . PRO A 1 107 ? -2.129 17.963 -8.491 1.00 62.22 107 PRO A O 1
ATOM 819 N N . ASP A 1 108 ? -3.313 16.070 -8.798 1.00 61.53 108 ASP A N 1
ATOM 820 C CA . ASP A 1 108 ? -3.609 16.308 -10.210 1.00 61.53 108 ASP A CA 1
ATOM 821 C C . ASP A 1 108 ? -4.436 17.604 -10.395 1.00 61.53 108 ASP A C 1
ATOM 823 O O . ASP A 1 108 ? -5.511 17.740 -9.790 1.00 61.53 108 ASP A O 1
ATOM 827 N N . PRO A 1 109 ? -3.992 18.557 -11.241 1.00 54.59 109 PRO A N 1
ATOM 828 C CA . PRO A 1 109 ? -4.721 19.798 -11.498 1.00 54.59 109 PRO A CA 1
ATOM 829 C C . PRO A 1 109 ? -6.157 19.576 -11.997 1.00 54.59 109 PRO A C 1
ATOM 831 O O . PRO A 1 109 ? -7.047 20.362 -11.672 1.00 54.59 109 PRO A O 1
ATOM 834 N N . LYS A 1 110 ? -6.413 18.491 -12.743 1.00 53.47 110 LYS A N 1
ATOM 835 C CA . LYS A 1 110 ? -7.740 18.181 -13.303 1.00 53.47 110 LYS A CA 1
ATOM 836 C C . LYS A 1 110 ? -8.735 17.725 -12.231 1.00 53.47 110 LYS A C 1
ATOM 838 O O . LYS A 1 110 ? -9.933 17.962 -12.367 1.00 53.47 110 LYS A O 1
ATOM 843 N N . ILE A 1 111 ? -8.251 17.127 -11.139 1.00 52.88 111 ILE A N 1
ATOM 844 C CA . ILE A 1 111 ? -9.088 16.725 -9.995 1.00 52.88 111 ILE A CA 1
ATOM 845 C C . ILE A 1 111 ? -9.495 17.949 -9.171 1.00 52.88 111 ILE A C 1
ATOM 847 O O . ILE A 1 111 ? -10.646 18.037 -8.745 1.00 52.88 111 ILE A O 1
ATOM 851 N N . LYS A 1 112 ? -8.598 18.934 -9.008 1.00 43.22 112 LYS A N 1
ATOM 852 C CA . LYS A 1 112 ? -8.945 20.206 -8.350 1.00 43.22 112 LYS A CA 1
ATOM 853 C C . LYS A 1 112 ? -10.071 20.951 -9.076 1.00 43.22 112 LYS A C 1
ATOM 855 O O . LYS A 1 112 ? -10.922 21.528 -8.410 1.00 43.22 112 LYS A O 1
ATOM 860 N N . ALA A 1 113 ? -10.103 20.904 -10.410 1.00 39.25 113 ALA A N 1
ATOM 861 C CA . ALA A 1 113 ? -11.163 21.528 -11.206 1.00 39.25 113 ALA A CA 1
ATOM 862 C C . ALA A 1 113 ? -12.512 20.784 -11.089 1.00 39.25 113 ALA A C 1
ATOM 864 O O . ALA A 1 113 ? -13.539 21.408 -10.838 1.00 39.25 113 ALA A O 1
ATOM 865 N N . GLY A 1 114 ? -12.518 19.447 -11.173 1.00 38.28 114 GLY A N 1
ATOM 866 C CA . GLY A 1 114 ? -13.749 18.641 -11.088 1.00 38.28 114 GLY A CA 1
ATOM 867 C C . GLY A 1 114 ? -14.419 18.609 -9.704 1.00 38.28 114 GLY A C 1
ATOM 868 O O . GLY A 1 114 ? -15.631 18.396 -9.611 1.00 38.28 114 GLY A O 1
ATOM 869 N N . GLN A 1 115 ? -13.666 18.860 -8.625 1.00 39.56 115 GLN A N 1
ATOM 870 C CA . GLN A 1 115 ? -14.218 18.999 -7.268 1.00 39.56 115 GLN A CA 1
ATOM 871 C C . GLN A 1 115 ? -15.085 20.256 -7.090 1.00 39.56 115 GLN A C 1
ATOM 873 O O . GLN A 1 115 ? -15.924 20.280 -6.190 1.00 39.56 115 GLN A O 1
ATOM 878 N N . MET A 1 116 ? -14.912 21.277 -7.936 1.00 30.94 116 MET A N 1
ATOM 879 C CA . MET A 1 116 ? -15.681 22.521 -7.854 1.00 30.94 116 MET A CA 1
ATOM 880 C C . MET A 1 116 ? -17.061 22.413 -8.528 1.00 30.94 116 MET A C 1
ATOM 882 O O . MET A 1 116 ? -17.997 23.069 -8.082 1.00 30.94 116 MET A O 1
ATOM 886 N N . GLU A 1 117 ? -17.220 21.555 -9.542 1.00 30.45 117 GLU A N 1
ATOM 887 C CA . GLU A 1 117 ? -18.460 21.462 -10.336 1.00 30.45 117 GLU A CA 1
ATOM 888 C C . GLU A 1 117 ? -19.467 20.412 -9.834 1.00 30.45 117 GLU A C 1
ATOM 890 O O . GLU A 1 117 ? -20.667 20.567 -10.035 1.00 30.45 117 GLU A O 1
ATOM 895 N N . THR A 1 118 ? -19.023 19.341 -9.165 1.00 33.25 118 THR A N 1
ATOM 896 C CA . THR A 1 118 ? -19.889 18.170 -8.891 1.00 33.25 118 THR A CA 1
ATOM 897 C C . THR A 1 118 ? -20.416 18.052 -7.460 1.00 33.25 118 THR A C 1
ATOM 899 O O . THR A 1 118 ? -21.126 17.096 -7.155 1.00 33.25 118 THR A O 1
ATOM 902 N N . GLY A 1 119 ? -20.106 18.983 -6.550 1.00 28.81 119 GLY A N 1
ATOM 903 C CA . GLY A 1 119 ? -20.658 18.970 -5.183 1.00 28.81 119 GLY A CA 1
ATOM 904 C C . GLY A 1 119 ? -20.357 17.698 -4.365 1.00 28.81 119 GLY A C 1
ATOM 905 O O . GLY A 1 119 ? -20.937 17.497 -3.297 1.00 28.81 119 GLY A O 1
ATOM 906 N N . CYS A 1 120 ? -19.447 16.835 -4.830 1.00 29.97 120 CYS A N 1
ATOM 907 C CA . CYS A 1 120 ? -19.082 15.593 -4.162 1.00 29.97 120 CYS A CA 1
ATOM 908 C C . CYS A 1 120 ? -18.167 15.898 -2.964 1.00 29.97 120 CYS A C 1
ATOM 910 O O . CYS A 1 120 ? -16.939 15.867 -3.055 1.00 29.97 120 CYS A O 1
ATOM 912 N N . ARG A 1 121 ? -18.781 16.211 -1.816 1.00 26.84 121 ARG A N 1
ATOM 913 C CA . ARG A 1 121 ? -18.117 16.386 -0.513 1.00 26.84 121 ARG A CA 1
ATOM 914 C C . ARG A 1 121 ? -17.601 15.051 0.032 1.00 26.84 121 ARG A C 1
ATOM 916 O O . ARG A 1 121 ? -18.153 14.539 0.995 1.00 26.84 121 ARG A O 1
ATOM 923 N N . GLN A 1 122 ? -16.548 14.485 -0.540 1.00 32.91 122 GLN A N 1
ATOM 924 C CA . GLN A 1 122 ? -15.823 13.368 0.078 1.00 32.91 122 GLN A CA 1
ATOM 925 C C . GLN A 1 122 ? -14.323 13.568 -0.130 1.00 32.91 122 GLN A C 1
ATOM 927 O O . GLN A 1 122 ? -13.701 13.051 -1.058 1.00 32.91 122 GLN A O 1
ATOM 932 N N . ALA A 1 123 ? -13.748 14.379 0.757 1.00 32.91 123 ALA A N 1
ATOM 933 C CA . ALA A 1 123 ? -12.313 14.514 0.939 1.00 32.91 123 ALA A CA 1
ATOM 934 C C . ALA A 1 123 ? -11.759 13.228 1.586 1.00 32.91 123 ALA A C 1
ATOM 936 O O . ALA A 1 123 ? -11.474 13.196 2.778 1.00 32.91 123 ALA A O 1
ATOM 937 N N . ASN A 1 124 ? -11.625 12.161 0.793 1.00 36.12 124 ASN A N 1
ATOM 938 C CA . ASN A 1 124 ? -11.158 10.842 1.242 1.00 36.12 124 ASN A CA 1
ATOM 939 C C . ASN A 1 124 ? -9.756 10.502 0.687 1.00 36.12 124 ASN A C 1
ATOM 941 O O . ASN A 1 124 ? -9.509 9.359 0.319 1.00 36.12 124 ASN A O 1
ATOM 945 N N . GLY A 1 125 ? -8.849 11.481 0.558 1.00 36.31 125 GLY A N 1
ATOM 946 C CA . GLY A 1 125 ? -7.462 11.226 0.121 1.00 36.31 125 GLY A CA 1
ATOM 947 C C . GLY A 1 125 ? -7.321 10.691 -1.314 1.00 36.31 125 GLY A C 1
ATOM 948 O O . GLY A 1 125 ? -6.612 9.721 -1.537 1.00 36.31 125 GLY A O 1
ATOM 949 N N . ARG A 1 126 ? -8.024 11.286 -2.288 1.00 44.84 126 ARG A N 1
ATOM 950 C CA . ARG A 1 126 ? -8.042 10.831 -3.695 1.00 44.84 126 ARG A CA 1
ATOM 951 C C . ARG A 1 126 ? -7.225 11.742 -4.616 1.00 44.84 126 ARG A C 1
ATOM 953 O O . ARG A 1 126 ? -7.789 12.471 -5.430 1.00 44.84 126 ARG A O 1
ATOM 960 N N . GLY A 1 127 ? -5.906 11.734 -4.453 1.00 45.53 127 GLY A N 1
ATOM 961 C CA . GLY A 1 127 ? -4.982 12.634 -5.137 1.00 45.53 127 GLY A CA 1
ATOM 962 C C . GLY A 1 127 ? -4.491 12.219 -6.524 1.00 45.53 127 GLY A C 1
ATOM 963 O O . GLY A 1 127 ? -4.111 13.131 -7.252 1.00 45.53 127 GLY A O 1
ATOM 964 N N . VAL A 1 128 ? -4.474 10.934 -6.929 1.00 51.94 128 VAL A N 1
ATOM 965 C CA . VAL A 1 128 ? -3.860 10.539 -8.227 1.00 51.94 128 VAL A CA 1
ATOM 966 C C . VAL A 1 128 ? -4.477 9.347 -8.976 1.00 51.94 128 VAL A C 1
ATOM 968 O O . VAL A 1 128 ? -4.293 9.236 -10.191 1.00 51.94 128 VAL A O 1
ATOM 971 N N . PHE A 1 129 ? -5.259 8.469 -8.357 1.00 49.56 129 PHE A N 1
ATOM 972 C CA . PHE A 1 129 ? -5.803 7.324 -9.096 1.00 49.56 129 PHE A CA 1
ATOM 973 C C . PHE A 1 129 ? -7.093 7.685 -9.856 1.00 49.56 129 PHE A C 1
ATOM 975 O O . PHE A 1 129 ? -8.196 7.446 -9.388 1.00 49.56 129 PHE A O 1
ATOM 982 N N . ILE A 1 130 ? -6.961 8.244 -11.064 1.00 47.25 130 ILE A N 1
ATOM 983 C CA . ILE A 1 130 ? -7.990 8.079 -12.107 1.00 47.25 130 ILE A CA 1
ATOM 984 C C . ILE A 1 130 ? -7.473 6.994 -13.044 1.00 47.25 130 ILE A C 1
ATOM 986 O O . ILE A 1 130 ? -6.752 7.294 -13.994 1.00 47.25 130 ILE A O 1
ATOM 990 N N . HIS A 1 131 ? -7.803 5.737 -12.757 1.00 40.44 131 HIS A N 1
ATOM 991 C CA . HIS A 1 131 ? -7.733 4.676 -13.755 1.00 40.44 131 HIS A CA 1
ATOM 992 C C . HIS A 1 131 ? -9.134 4.529 -14.356 1.00 40.44 131 HIS A C 1
ATOM 994 O O . HIS A 1 131 ? -9.923 3.693 -13.930 1.00 40.44 131 HIS A O 1
ATOM 1000 N N . ARG A 1 132 ? -9.488 5.389 -15.323 1.00 39.38 132 ARG A N 1
ATOM 1001 C CA . ARG A 1 132 ? -10.455 4.955 -16.339 1.00 39.38 132 ARG A CA 1
ATOM 1002 C C . ARG A 1 132 ? -9.659 3.995 -17.208 1.00 39.38 132 ARG A C 1
ATOM 1004 O O . ARG A 1 132 ? -8.619 4.413 -17.709 1.00 39.38 132 ARG A O 1
ATOM 1011 N N . GLY A 1 133 ? -10.083 2.733 -17.229 1.00 35.28 133 GLY A N 1
ATOM 1012 C CA . GLY A 1 133 ? -9.339 1.591 -17.755 1.00 35.28 133 GLY A CA 1
ATOM 1013 C C . GLY A 1 133 ? -8.477 1.915 -18.970 1.00 35.28 133 GLY A C 1
ATOM 1014 O O . GLY A 1 133 ? -8.886 2.688 -19.838 1.00 35.28 133 GLY A O 1
ATOM 1015 N N . ARG A 1 134 ? -7.292 1.298 -19.047 1.00 36.50 134 ARG A N 1
ATOM 1016 C CA . ARG A 1 134 ? -6.580 1.174 -20.326 1.00 36.50 134 ARG A CA 1
ATOM 1017 C C . ARG A 1 134 ? -7.609 0.707 -21.358 1.00 36.50 134 ARG A C 1
ATOM 1019 O O . ARG A 1 134 ? -8.097 -0.417 -21.262 1.00 36.50 134 ARG A O 1
ATOM 1026 N N . SER A 1 135 ? -7.956 1.572 -22.310 1.00 29.75 135 SER A N 1
ATOM 1027 C CA . SER A 1 135 ? -8.560 1.114 -23.554 1.00 29.75 135 SER A CA 1
ATOM 1028 C C . SER A 1 135 ? -7.581 0.091 -24.110 1.00 29.75 135 SER A C 1
ATOM 1030 O O . SER A 1 135 ? -6.437 0.441 -24.401 1.00 29.75 135 SER A O 1
ATOM 1032 N N . LYS A 1 136 ? -7.984 -1.180 -24.135 1.00 29.28 136 LYS A N 1
ATOM 1033 C CA . LYS A 1 136 ? -7.310 -2.170 -24.965 1.00 29.28 136 LYS A CA 1
ATOM 1034 C C . LYS A 1 136 ? -7.622 -1.759 -26.401 1.00 29.28 136 LYS A C 1
ATOM 1036 O O . LYS A 1 136 ? -8.697 -2.081 -26.895 1.00 29.28 136 LYS A O 1
ATOM 1041 N N . GLU A 1 137 ? -6.749 -0.948 -26.987 1.00 28.95 137 GLU A N 1
ATOM 1042 C CA . GLU A 1 137 ? -6.563 -0.958 -28.440 1.00 28.95 137 GLU A CA 1
ATOM 1043 C C . GLU A 1 137 ? -5.778 -2.213 -28.827 1.00 28.95 137 GLU A C 1
ATOM 1045 O O . GLU A 1 137 ? -4.848 -2.585 -28.067 1.00 28.95 137 GLU A O 1
#

pLDDT: mean 72.42, std 20.02, range [26.84, 95.88]

Sequence (137 aa):
MGKLINKKAIMVGNCDGFVGNRMIAPYAGEAKMVLEEGASIEQVDAAAQKFGMAMGPMALGDLVGQELFWKQRKAAGDMKKQTKTYYGPYELTDWLCEQGRFGLKTPDPKIKAGQMETGCRQANGRGVFIHRGRSKE

Radius of gyration: 16.9 Å; chains: 1; bounding box: 38×37×56 Å